Protein AF-A0A1S3DPJ1-F1 (afdb_monomer_lite)

Radius of gyration: 26.23 Å; chains: 1; bounding box: 70×21×69 Å

Foldseek 3Di:
DDDDPDPPVPDVPCPCLSDPDDPVVCVVVVVVHPDPPVVVVVVVVVVVVVVVVVVVVVVVVCVVVPVVVVVPDDD

pLDDT: mean 70.71, std 16.23, range [42.0, 97.62]

InterPro domains:
  IPR026686 UPF0708 protein C6orf162 [PF14937] (9-75)
  IPR026686 UPF0708 protein C6orf162 [PTHR14274] (8-74)

Sequence (75 aa):
MSKPEGESNVKPGDGIRSMKTSSFFKALNFELYATPNKTIMILGIGAITFCSAYIFYMRHKYQEMGYYASVDENE

Structure (mmCIF, N/CA/C/O backbone):
data_AF-A0A1S3DPJ1-F1
#
_entry.id   AF-A0A1S3DPJ1-F1
#
loop_
_atom_site.group_PDB
_atom_site.id
_atom_site.type_symbol
_atom_site.label_atom_id
_atom_site.label_alt_id
_atom_site.label_comp_id
_atom_site.label_asym_id
_atom_site.label_entity_id
_atom_site.label_seq_id
_atom_site.pdbx_PDB_ins_code
_atom_site.Cartn_x
_atom_site.Cartn_y
_atom_site.Cartn_z
_atom_site.occupancy
_atom_site.B_iso_or_equiv
_atom_site.auth_seq_id
_atom_site.auth_comp_id
_atom_site.auth_asym_id
_atom_site.auth_atom_id
_atom_site.pdbx_PDB_model_num
ATOM 1 N N . MET A 1 1 ? -36.252 -7.249 42.218 1.00 42.00 1 MET A N 1
ATOM 2 C CA . MET A 1 1 ? -35.175 -8.217 41.927 1.00 42.00 1 MET A CA 1
ATOM 3 C C . MET A 1 1 ? -34.232 -7.563 40.922 1.00 42.00 1 MET A C 1
ATOM 5 O O . MET A 1 1 ? -34.511 -7.575 39.732 1.00 42.00 1 MET A O 1
ATOM 9 N N . SER A 1 2 ? -33.211 -6.854 41.399 1.00 48.38 2 SER A N 1
ATOM 10 C CA . SER A 1 2 ? -32.249 -6.121 40.565 1.00 48.38 2 SER A CA 1
ATOM 11 C C . SER A 1 2 ? -31.270 -7.104 39.917 1.00 48.38 2 SER A C 1
ATOM 13 O O . SER A 1 2 ? -30.519 -7.782 40.617 1.00 48.38 2 SER A O 1
ATOM 15 N N . LYS A 1 3 ? -31.328 -7.216 38.584 1.00 47.81 3 LYS A N 1
ATOM 16 C CA . LYS A 1 3 ? -30.405 -8.022 37.769 1.00 47.81 3 LYS A CA 1
ATOM 17 C C . LYS A 1 3 ? -28.980 -7.471 37.961 1.00 47.81 3 LYS A C 1
ATOM 19 O O . LYS A 1 3 ? -28.822 -6.253 37.932 1.00 47.81 3 LYS A O 1
ATOM 24 N N . PRO A 1 4 ? -27.959 -8.315 38.196 1.00 48.22 4 PRO A N 1
ATOM 25 C CA . PRO A 1 4 ? -26.606 -7.830 38.423 1.00 48.22 4 PRO A CA 1
ATOM 26 C C . PRO A 1 4 ? -26.048 -7.198 37.144 1.00 48.22 4 PRO A C 1
ATOM 28 O O . PRO A 1 4 ? -26.058 -7.796 36.066 1.00 48.22 4 PRO A O 1
ATOM 31 N N . GLU A 1 5 ? -25.577 -5.965 37.289 1.00 52.50 5 GLU A N 1
ATOM 32 C CA . GLU A 1 5 ? -24.915 -5.165 36.263 1.00 52.50 5 GLU A CA 1
ATOM 33 C C . GLU A 1 5 ? -23.479 -5.685 36.099 1.00 52.50 5 GLU A C 1
ATOM 35 O O . GLU A 1 5 ? -22.567 -5.287 36.820 1.00 52.50 5 GLU A O 1
ATOM 40 N N . GLY A 1 6 ? -23.278 -6.656 35.209 1.00 52.25 6 GLY A N 1
ATOM 41 C CA . GLY A 1 6 ? -21.947 -7.235 34.993 1.00 52.25 6 GLY A CA 1
ATOM 42 C C . GLY A 1 6 ? -21.823 -8.206 33.824 1.00 52.25 6 GLY A C 1
ATOM 43 O O . GLY A 1 6 ? -20.779 -8.831 33.667 1.00 52.25 6 GLY A O 1
ATOM 44 N N . GLU A 1 7 ? -22.856 -8.349 32.994 1.00 48.06 7 GLU A N 1
ATOM 45 C CA . GLU A 1 7 ? -22.800 -9.200 31.805 1.00 48.06 7 GLU A CA 1
ATOM 46 C C . GLU A 1 7 ? -22.074 -8.438 30.685 1.00 48.06 7 GLU A C 1
ATOM 48 O O . GLU A 1 7 ? -22.682 -7.779 29.839 1.00 48.06 7 GLU A O 1
ATOM 53 N N . SER A 1 8 ? -20.739 -8.476 30.697 1.00 56.22 8 SER A N 1
ATOM 54 C CA . SER A 1 8 ? -19.957 -8.094 29.528 1.00 56.22 8 SER A CA 1
ATOM 55 C C . SER A 1 8 ? -20.317 -9.063 28.403 1.00 56.22 8 SER A C 1
ATOM 57 O O . SER A 1 8 ? -20.035 -10.258 28.461 1.00 56.22 8 SER A O 1
ATOM 59 N N . ASN A 1 9 ? -20.998 -8.544 27.382 1.00 57.16 9 ASN A N 1
ATOM 60 C CA . ASN A 1 9 ? -21.374 -9.253 26.161 1.00 57.16 9 ASN A CA 1
ATOM 61 C C . ASN A 1 9 ? -20.112 -9.563 25.330 1.00 57.16 9 ASN A C 1
ATOM 63 O O . ASN A 1 9 ? -19.924 -9.027 24.243 1.00 57.16 9 ASN A O 1
ATOM 67 N N . VAL A 1 10 ? -19.189 -10.357 25.877 1.00 57.03 10 VAL A N 1
ATOM 68 C CA . VAL A 1 10 ? -17.972 -10.788 25.191 1.00 57.03 10 VAL A CA 1
ATOM 69 C C . VAL A 1 10 ? -18.380 -11.931 24.279 1.00 57.03 10 VAL A C 1
ATOM 71 O O . VAL A 1 10 ? -18.609 -13.057 24.721 1.00 57.03 10 VAL A O 1
ATOM 74 N N . LYS A 1 11 ? -18.543 -11.630 22.992 1.00 64.56 11 LYS A N 1
ATOM 75 C CA . LYS A 1 11 ? -18.872 -12.652 21.999 1.00 64.56 11 LYS A CA 1
ATOM 76 C C . LYS A 1 11 ? -17.650 -13.561 21.802 1.00 64.56 11 LYS A C 1
ATOM 78 O O . LYS A 1 11 ? -16.532 -13.053 21.699 1.00 64.56 11 LYS A O 1
ATOM 83 N N . PRO A 1 12 ? -17.816 -14.891 21.720 1.00 49.94 12 PRO A N 1
ATOM 84 C CA . PRO A 1 12 ? -16.712 -15.783 21.376 1.00 49.94 12 PRO A CA 1
ATOM 85 C C . PRO A 1 12 ? -16.104 -15.349 20.033 1.00 49.94 12 PRO A C 1
ATOM 87 O O . PRO A 1 12 ? -16.805 -15.302 19.025 1.00 49.94 12 PRO A O 1
ATOM 90 N N . GLY A 1 13 ? -14.823 -14.964 20.037 1.00 60.78 13 GLY A N 1
ATOM 91 C CA . GLY A 1 13 ? -14.125 -14.371 18.884 1.00 60.78 13 GLY A CA 1
ATOM 92 C C . GLY A 1 13 ? -13.589 -12.953 19.114 1.00 60.78 13 GLY A C 1
ATOM 93 O O . GLY A 1 13 ? -12.768 -12.490 18.327 1.00 60.78 13 GLY A O 1
ATOM 94 N N . ASP A 1 14 ? -13.977 -12.287 20.208 1.00 62.97 14 ASP A N 1
ATOM 95 C CA . ASP A 1 14 ? -13.513 -10.926 20.530 1.00 62.97 14 ASP A CA 1
ATOM 96 C C . ASP A 1 14 ? -12.062 -10.856 21.048 1.00 62.97 14 ASP A C 1
ATOM 98 O O . ASP A 1 14 ? -11.493 -9.772 21.127 1.00 62.97 14 ASP A O 1
ATOM 102 N N . GLY A 1 15 ? -11.434 -11.990 21.385 1.00 66.56 15 GLY A N 1
ATOM 103 C CA . GLY A 1 15 ? -10.008 -12.095 21.730 1.00 66.56 15 GLY A CA 1
ATOM 104 C C . GLY A 1 15 ? -9.461 -10.977 22.639 1.00 66.56 15 GLY A C 1
ATOM 105 O O . GLY A 1 15 ? -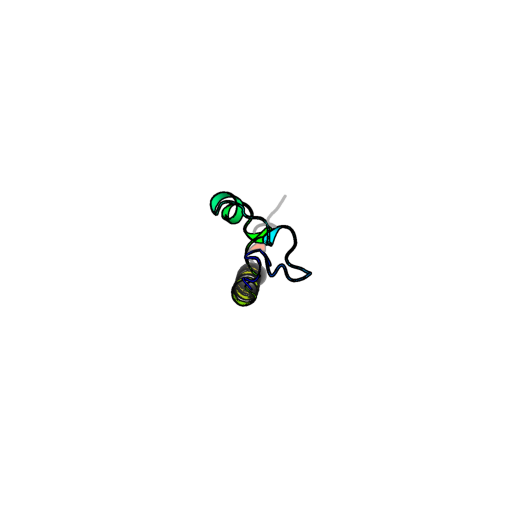10.142 -10.444 23.511 1.00 66.56 15 GLY A O 1
ATOM 106 N N . ILE A 1 16 ? -8.209 -10.579 22.407 1.00 65.81 16 ILE A N 1
ATOM 107 C CA . ILE A 1 16 ? -7.573 -9.422 23.066 1.00 65.81 16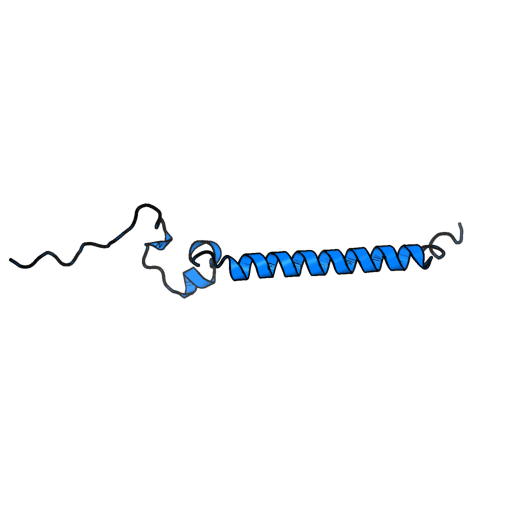 ILE A CA 1
ATOM 108 C C . ILE A 1 16 ? -8.204 -8.069 22.679 1.00 65.81 16 ILE A C 1
ATOM 110 O O . ILE A 1 16 ? -7.977 -7.080 23.372 1.00 65.81 16 ILE A O 1
ATOM 114 N N . ARG A 1 17 ? -9.054 -8.011 21.637 1.00 61.72 17 ARG A N 1
ATOM 115 C CA . ARG A 1 17 ? -9.832 -6.805 21.277 1.00 61.72 17 ARG A CA 1
ATOM 116 C C . ARG A 1 17 ? -10.853 -6.421 22.345 1.00 61.72 17 ARG A C 1
ATOM 118 O O . ARG A 1 17 ? -11.133 -5.231 22.490 1.00 61.72 17 ARG A O 1
ATOM 125 N N . SER A 1 18 ? -11.352 -7.394 23.110 1.00 64.00 18 SER A N 1
ATOM 126 C CA . SER A 1 18 ? -12.263 -7.173 24.240 1.00 64.00 18 SER A CA 1
ATOM 127 C C . SER A 1 18 ? -11.579 -6.545 25.466 1.00 64.00 18 SER A C 1
ATOM 129 O O . SER A 1 18 ? -12.277 -6.058 26.362 1.00 64.00 18 SER A O 1
ATOM 131 N N . MET A 1 19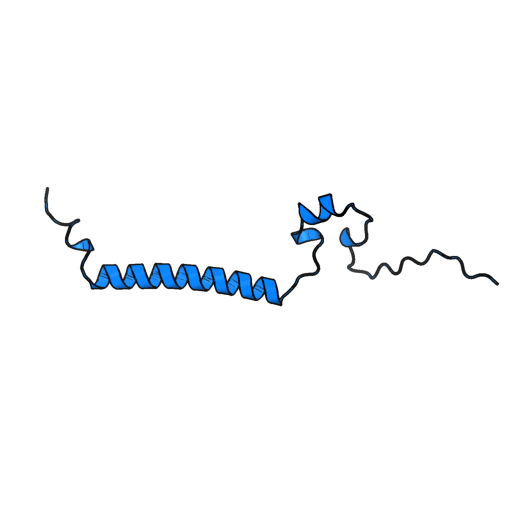 ? -10.242 -6.519 25.536 1.00 68.25 19 MET A N 1
ATOM 132 C CA . MET A 1 19 ? -9.531 -5.916 26.665 1.00 68.25 19 MET A CA 1
ATOM 133 C C . MET A 1 19 ? -9.586 -4.382 26.589 1.00 68.25 19 MET A C 1
ATOM 135 O O . MET A 1 19 ? -9.355 -3.773 25.540 1.00 68.25 19 MET A O 1
ATOM 139 N N . LYS A 1 20 ? -9.880 -3.729 27.723 1.00 64.06 20 LYS A N 1
ATOM 140 C CA . LYS A 1 20 ? -9.831 -2.263 27.853 1.00 64.06 20 LYS A CA 1
ATOM 141 C C . LYS A 1 20 ? -8.378 -1.783 27.745 1.00 64.06 20 LYS A C 1
ATOM 143 O O . LYS A 1 20 ? -7.676 -1.690 28.744 1.00 64.06 20 LYS A O 1
ATOM 148 N N . THR A 1 21 ? -7.931 -1.475 26.532 1.00 68.56 21 THR A N 1
ATOM 149 C CA . THR A 1 21 ? -6.631 -0.843 26.254 1.00 68.56 21 THR A CA 1
ATOM 150 C C . THR A 1 21 ? -6.815 0.616 25.826 1.00 68.56 21 THR A C 1
ATOM 152 O O . THR A 1 21 ? -7.828 0.967 25.214 1.00 68.56 21 THR A O 1
ATOM 155 N N . SER A 1 22 ? -5.849 1.484 26.155 1.00 75.50 22 SER A N 1
ATOM 156 C CA . SER A 1 22 ? -5.878 2.899 25.750 1.00 75.50 22 SER A CA 1
ATOM 157 C C . SER A 1 22 ? -5.755 3.061 24.234 1.00 75.50 22 SER A C 1
ATOM 159 O O . SER A 1 22 ? -5.011 2.328 23.581 1.00 75.50 22 SER A O 1
ATOM 161 N N . SER A 1 23 ? -6.421 4.080 23.682 1.00 67.25 23 SER A N 1
ATOM 162 C CA . SER A 1 23 ? -6.437 4.393 22.242 1.00 67.25 23 SER A CA 1
ATOM 163 C C . SER A 1 23 ? -5.042 4.547 21.627 1.00 67.25 23 SER A C 1
ATOM 165 O O . SER A 1 23 ? -4.854 4.220 20.461 1.00 67.25 23 SER A O 1
ATOM 167 N N . PHE A 1 24 ? -4.051 4.967 22.420 1.00 70.38 24 PHE A N 1
ATOM 168 C CA . PHE A 1 24 ? -2.653 5.045 21.993 1.00 70.38 24 PHE A CA 1
ATOM 169 C C . PHE A 1 24 ? -2.060 3.667 21.643 1.00 70.38 24 PHE A C 1
ATOM 171 O O . PHE A 1 24 ? -1.456 3.506 20.587 1.00 70.38 24 PHE A O 1
ATOM 178 N N . PHE A 1 25 ? -2.314 2.637 22.461 1.00 66.88 25 PHE A N 1
ATOM 179 C CA . PHE A 1 25 ? -1.855 1.268 22.184 1.00 66.88 25 PHE A CA 1
ATOM 180 C C . PHE A 1 25 ? -2.578 0.642 20.983 1.00 66.88 25 PHE A C 1
ATOM 182 O O . PHE A 1 25 ? -1.980 -0.128 20.236 1.00 66.88 25 PHE A O 1
ATOM 189 N N . LYS A 1 26 ? -3.845 1.010 20.754 1.00 69.06 26 LYS A N 1
ATOM 190 C CA . LYS A 1 26 ? -4.623 0.566 19.585 1.00 69.06 26 LYS A CA 1
ATOM 191 C C . LYS A 1 26 ? -4.166 1.225 18.280 1.00 69.06 26 LYS A C 1
ATOM 193 O O . LYS A 1 26 ? -4.260 0.598 17.234 1.00 69.06 26 LYS A O 1
ATOM 198 N N . ALA A 1 27 ? -3.672 2.462 18.332 1.00 68.31 27 ALA A N 1
ATOM 199 C CA . ALA A 1 27 ? -3.164 3.177 17.160 1.00 68.31 27 ALA A CA 1
ATOM 200 C C . ALA A 1 27 ? -1.798 2.647 16.702 1.00 68.31 27 ALA A C 1
ATOM 202 O O . ALA A 1 27 ? -1.566 2.498 15.506 1.00 68.31 27 ALA A O 1
ATOM 203 N N . LEU A 1 28 ? -0.917 2.316 17.651 1.00 70.62 28 LEU A N 1
ATOM 204 C CA . LEU A 1 28 ? 0.403 1.757 17.345 1.00 70.62 28 LEU A CA 1
ATOM 205 C C . LEU A 1 28 ? 0.337 0.325 16.801 1.00 70.62 28 LEU A C 1
ATOM 207 O O . LEU A 1 28 ? 1.210 -0.078 16.040 1.00 70.62 28 LEU A O 1
ATOM 211 N N . ASN A 1 29 ? -0.699 -0.436 17.160 1.00 67.19 29 ASN A N 1
ATOM 212 C CA . ASN A 1 29 ? -0.954 -1.769 16.619 1.00 67.19 29 ASN 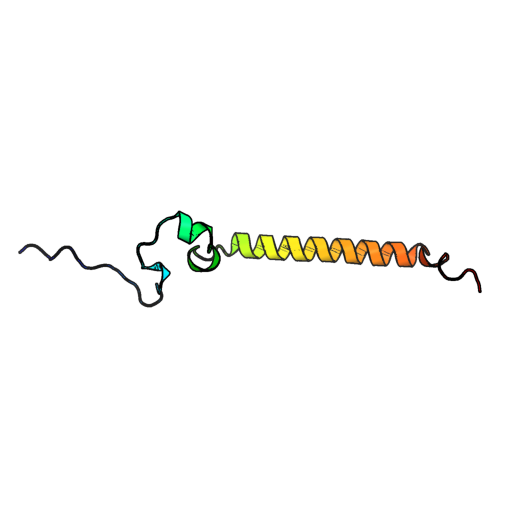A CA 1
ATOM 213 C C . ASN A 1 29 ? -2.376 -1.850 16.034 1.00 67.19 29 ASN A C 1
ATOM 215 O O . ASN A 1 29 ? -3.251 -2.573 16.519 1.00 67.19 29 ASN A O 1
ATOM 219 N N . PHE A 1 30 ? -2.609 -1.033 15.003 1.00 63.22 30 PHE A N 1
ATOM 220 C CA . PHE A 1 30 ? -3.911 -0.892 14.347 1.00 63.22 30 PHE A CA 1
ATOM 221 C C . PHE A 1 30 ? -4.418 -2.220 13.768 1.00 63.22 30 PHE A C 1
ATOM 223 O O . PHE A 1 30 ? -5.613 -2.491 13.793 1.00 63.22 30 PHE A O 1
ATOM 230 N N . GLU A 1 31 ? -3.514 -3.093 13.325 1.00 57.62 31 GLU A N 1
ATOM 231 C CA . GLU A 1 31 ? -3.832 -4.405 12.753 1.00 57.62 31 GLU A CA 1
ATOM 232 C C . GLU A 1 31 ? -4.551 -5.331 13.756 1.00 57.62 31 GLU A C 1
ATOM 234 O O . GLU A 1 31 ? -5.521 -6.013 13.414 1.00 57.62 31 GLU A O 1
ATOM 239 N N . LEU A 1 32 ? -4.168 -5.281 15.036 1.00 60.88 32 LEU A N 1
ATOM 240 C CA . LEU A 1 32 ? -4.733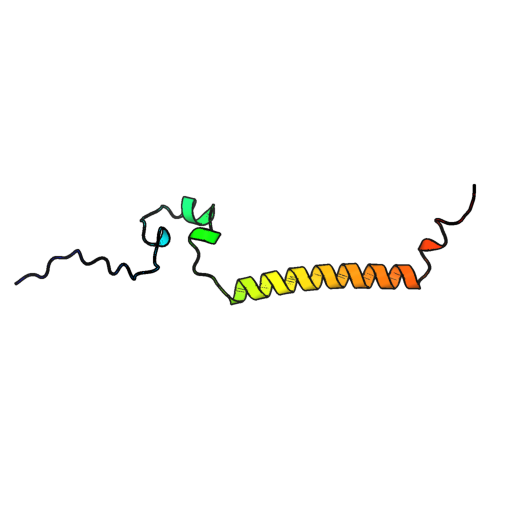 -6.143 16.077 1.00 60.88 32 LEU A CA 1
ATOM 241 C C . LEU A 1 32 ? -6.057 -5.615 16.643 1.00 60.88 32 LEU A C 1
ATOM 243 O O . LEU A 1 32 ? -6.874 -6.408 17.109 1.00 60.88 32 LEU A O 1
ATOM 247 N N . TYR A 1 33 ? -6.326 -4.305 16.555 1.00 54.97 33 TYR A N 1
ATOM 248 C CA . TYR A 1 33 ? -7.498 -3.672 17.185 1.00 54.97 33 TYR A CA 1
ATOM 249 C C . TYR A 1 33 ? -8.512 -3.028 16.234 1.00 54.97 33 TYR A C 1
ATOM 251 O O . TYR A 1 33 ? -9.655 -2.821 16.645 1.00 54.97 33 TYR A O 1
ATOM 259 N N . ALA A 1 34 ? -8.161 -2.738 14.982 1.00 63.56 34 ALA A N 1
ATOM 260 C CA . ALA A 1 34 ? -9.095 -2.148 14.032 1.00 63.56 34 ALA A CA 1
ATOM 261 C C . ALA A 1 34 ? -9.948 -3.225 13.365 1.00 63.56 34 ALA A C 1
ATOM 263 O O . ALA A 1 34 ? -9.438 -4.128 12.698 1.00 63.56 34 ALA A O 1
ATOM 264 N N . THR A 1 35 ? -11.269 -3.136 13.524 1.00 65.38 35 THR A N 1
ATOM 265 C CA . THR A 1 35 ? -12.230 -3.950 12.770 1.00 65.38 35 THR A CA 1
ATOM 266 C C . THR A 1 35 ? -11.830 -3.945 11.292 1.00 65.38 35 THR A C 1
ATOM 268 O O . THR A 1 35 ? -11.715 -2.853 10.732 1.00 65.38 35 THR A O 1
ATOM 271 N N . PRO A 1 36 ? -11.560 -5.113 10.669 1.00 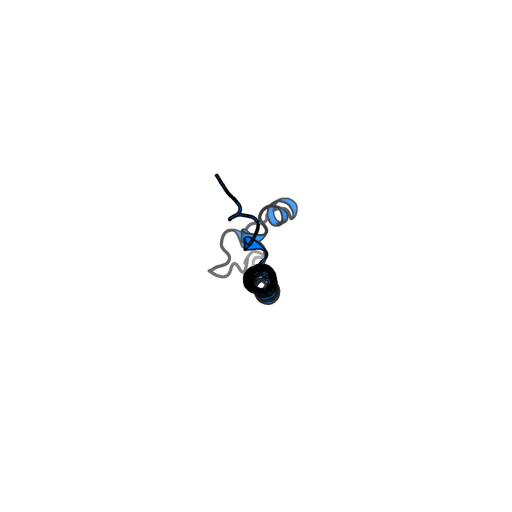64.12 36 PRO A N 1
ATOM 272 C CA . PRO A 1 36 ? -10.977 -5.161 9.333 1.00 64.12 36 PRO A CA 1
ATOM 273 C C . PRO A 1 36 ? -11.896 -4.439 8.346 1.00 64.12 36 PRO A C 1
ATOM 275 O O . PRO A 1 36 ? -12.956 -4.945 7.969 1.00 64.12 36 PRO A O 1
ATOM 278 N N . ASN A 1 37 ? -11.502 -3.228 7.948 1.00 74.56 37 ASN A N 1
ATOM 279 C CA . ASN A 1 37 ? -12.234 -2.443 6.970 1.00 74.56 37 ASN A CA 1
ATOM 280 C C . ASN A 1 37 ? -11.860 -2.962 5.582 1.00 74.56 37 ASN A C 1
ATOM 282 O O . ASN A 1 37 ? -10.870 -2.539 4.982 1.00 74.56 37 ASN A O 1
ATOM 286 N N . LYS A 1 38 ? -12.664 -3.913 5.092 1.00 77.56 38 LYS A N 1
ATOM 287 C CA . LYS A 1 38 ? -12.479 -4.558 3.785 1.00 77.56 38 LYS A CA 1
ATOM 288 C C . LYS A 1 38 ? -12.335 -3.538 2.652 1.00 77.56 38 LYS A C 1
ATOM 290 O O . LYS A 1 38 ? -11.549 -3.769 1.742 1.00 77.56 38 LYS A O 1
ATOM 295 N N . THR A 1 39 ? -13.027 -2.401 2.731 1.00 81.25 39 THR A N 1
ATOM 296 C CA . THR A 1 39 ? -12.948 -1.329 1.729 1.00 81.25 39 THR A CA 1
ATOM 297 C C . THR A 1 39 ? -11.546 -0.729 1.657 1.00 81.25 39 THR A C 1
ATOM 299 O O . THR A 1 39 ? -10.993 -0.582 0.572 1.00 81.25 39 THR A O 1
ATOM 302 N N . ILE A 1 40 ? -10.940 -0.434 2.811 1.00 84.00 40 ILE A N 1
ATOM 303 C CA . ILE A 1 40 ? -9.586 0.136 2.888 1.00 84.00 40 ILE A CA 1
ATOM 304 C C . ILE A 1 40 ? -8.541 -0.902 2.474 1.00 84.00 40 ILE A C 1
ATOM 306 O O . ILE A 1 40 ? -7.593 -0.567 1.772 1.00 84.00 40 ILE A O 1
ATOM 310 N N . MET A 1 41 ? -8.741 -2.169 2.845 1.00 85.25 41 MET A N 1
ATOM 311 C CA . MET A 1 41 ? -7.870 -3.271 2.433 1.00 85.25 41 MET A CA 1
ATOM 312 C C . MET A 1 41 ? -7.845 -3.437 0.906 1.00 85.25 41 MET A C 1
ATOM 314 O O . MET A 1 41 ? -6.772 -3.531 0.318 1.00 85.25 41 MET A O 1
ATOM 318 N N . ILE A 1 42 ? -9.012 -3.417 0.251 1.00 91.38 42 ILE A N 1
ATOM 319 C CA . ILE A 1 42 ? -9.113 -3.502 -1.214 1.00 91.38 42 ILE A CA 1
ATOM 320 C C . ILE A 1 42 ? -8.484 -2.273 -1.873 1.00 91.38 42 ILE A C 1
ATOM 322 O O . ILE A 1 42 ? -7.760 -2.420 -2.854 1.00 91.38 42 ILE A O 1
ATOM 326 N N . LEU A 1 43 ? -8.705 -1.074 -1.322 1.00 93.75 43 LEU A N 1
ATOM 327 C CA . LEU A 1 43 ? -8.061 0.145 -1.814 1.00 93.75 43 LEU A CA 1
ATOM 328 C C . LEU A 1 43 ? -6.534 0.072 -1.718 1.00 93.75 43 LEU A C 1
ATOM 330 O O . LEU A 1 43 ? -5.850 0.415 -2.677 1.00 93.75 43 LEU A O 1
ATOM 334 N N . GLY A 1 44 ? -6.004 -0.402 -0.588 1.00 91.25 44 GLY A N 1
ATOM 335 C CA . GLY A 1 44 ? -4.568 -0.584 -0.387 1.00 91.25 44 GLY A CA 1
ATOM 336 C C . GLY A 1 44 ? -3.968 -1.572 -1.387 1.00 91.25 44 GLY A C 1
ATOM 337 O O . GLY A 1 44 ? -2.967 -1.262 -2.028 1.00 91.25 44 GLY A O 1
ATOM 338 N N . ILE A 1 45 ? -4.620 -2.723 -1.589 1.00 95.44 45 ILE A N 1
ATOM 339 C CA . ILE A 1 45 ? -4.210 -3.707 -2.602 1.00 95.44 45 ILE A CA 1
ATOM 340 C C . ILE A 1 45 ? -4.256 -3.085 -4.001 1.00 95.44 45 ILE A C 1
ATOM 342 O O . ILE A 1 45 ? -3.281 -3.182 -4.739 1.00 95.44 45 ILE A O 1
ATOM 346 N N . GLY A 1 46 ? -5.344 -2.392 -4.346 1.00 97.56 46 GLY A N 1
ATOM 347 C CA . GLY A 1 46 ? -5.493 -1.725 -5.637 1.00 97.56 46 GLY A CA 1
ATOM 348 C C . GLY A 1 46 ? -4.399 -0.689 -5.896 1.00 97.56 46 GLY A C 1
ATOM 349 O O . GLY A 1 46 ? -3.837 -0.662 -6.986 1.00 97.56 46 GLY A O 1
ATOM 350 N N . ALA A 1 47 ? -4.041 0.109 -4.888 1.00 96.69 47 ALA A N 1
ATOM 351 C CA . ALA A 1 47 ? -2.959 1.083 -4.985 1.00 96.69 47 ALA A CA 1
ATOM 352 C C . ALA A 1 47 ? -1.598 0.409 -5.222 1.00 96.69 47 ALA A C 1
ATOM 354 O O . ALA A 1 47 ? -0.858 0.826 -6.111 1.00 96.69 47 ALA A O 1
ATOM 355 N N . ILE A 1 48 ? -1.286 -0.662 -4.482 1.00 97.12 48 ILE A N 1
ATOM 356 C CA . ILE A 1 48 ? -0.042 -1.425 -4.670 1.00 97.12 48 ILE A CA 1
ATOM 357 C C . ILE A 1 48 ? 0.004 -2.026 -6.078 1.00 97.12 48 ILE A C 1
ATOM 359 O O . ILE A 1 48 ? 0.987 -1.836 -6.794 1.00 97.12 48 ILE A O 1
ATOM 363 N N . THR A 1 49 ? -1.070 -2.692 -6.511 1.00 97.62 49 THR A N 1
ATOM 364 C CA . THR A 1 49 ? -1.167 -3.273 -7.854 1.00 97.62 49 THR A CA 1
ATOM 365 C C . THR A 1 49 ? -1.021 -2.211 -8.939 1.00 97.62 49 THR A C 1
ATOM 367 O O . THR A 1 49 ? -0.294 -2.433 -9.904 1.00 97.62 49 THR A O 1
ATOM 370 N N . PHE A 1 50 ? -1.654 -1.048 -8.779 1.00 97.50 50 PHE A N 1
ATOM 371 C CA . PHE A 1 50 ? -1.558 0.058 -9.728 1.00 97.50 50 PHE A CA 1
ATOM 372 C C . PHE A 1 50 ? -0.127 0.593 -9.844 1.00 97.50 50 PHE A C 1
ATOM 374 O O . PHE A 1 50 ? 0.387 0.736 -10.952 1.00 97.50 50 PHE A O 1
ATOM 381 N N . CYS A 1 51 ? 0.549 0.822 -8.716 1.00 97.00 51 CYS A N 1
ATOM 382 C CA . CYS A 1 51 ? 1.946 1.251 -8.703 1.00 97.00 51 CYS A CA 1
ATOM 383 C C . CYS A 1 51 ? 2.859 0.228 -9.395 1.00 97.00 51 CYS A C 1
ATOM 385 O O . CYS A 1 51 ? 3.659 0.597 -10.256 1.00 97.00 51 CYS A O 1
ATOM 387 N N . SER A 1 52 ? 2.722 -1.061 -9.070 1.00 97.38 52 SER A N 1
ATOM 388 C CA . SER A 1 52 ? 3.503 -2.126 -9.710 1.00 97.38 52 SER A CA 1
ATOM 389 C C . SER A 1 52 ? 3.225 -2.225 -11.211 1.00 97.38 52 SER A C 1
ATOM 391 O O . SER A 1 52 ? 4.164 -2.347 -11.997 1.00 97.38 52 SER A O 1
ATOM 393 N N . ALA A 1 53 ? 1.959 -2.121 -11.621 1.00 96.62 53 ALA A N 1
ATOM 394 C CA . ALA A 1 53 ? 1.566 -2.134 -13.026 1.00 96.62 53 ALA A CA 1
ATOM 395 C C . ALA A 1 53 ? 2.156 -0.942 -13.790 1.00 96.62 53 ALA A C 1
ATOM 397 O O . ALA A 1 53 ? 2.665 -1.119 -14.894 1.00 96.62 53 ALA A O 1
ATOM 398 N N . TYR A 1 54 ? 2.154 0.254 -13.195 1.00 95.44 54 TYR A N 1
ATOM 399 C CA . TYR A 1 54 ? 2.748 1.442 -13.805 1.00 95.44 54 TYR A CA 1
ATOM 400 C C . TYR A 1 54 ? 4.263 1.295 -13.992 1.00 95.44 54 TYR A C 1
ATOM 402 O O . TYR A 1 54 ? 4.780 1.574 -15.073 1.00 95.44 54 TYR A O 1
ATOM 410 N N . ILE A 1 55 ? 4.974 0.792 -12.978 1.00 95.12 55 ILE A N 1
ATOM 411 C CA . ILE A 1 55 ? 6.418 0.525 -13.072 1.00 95.12 55 ILE A CA 1
ATOM 412 C C . ILE A 1 55 ? 6.705 -0.507 -14.169 1.00 95.12 55 ILE A C 1
ATOM 414 O O . ILE A 1 55 ? 7.605 -0.306 -14.985 1.00 95.12 55 ILE A O 1
ATOM 418 N N . PHE A 1 56 ? 5.931 -1.593 -14.218 1.00 93.38 56 PHE A N 1
ATOM 419 C CA . PHE A 1 56 ? 6.073 -2.625 -15.243 1.00 93.38 56 PHE A CA 1
ATOM 420 C C . PHE A 1 56 ? 5.812 -2.077 -16.652 1.00 93.38 56 PHE A C 1
ATOM 422 O O . PHE A 1 56 ? 6.606 -2.319 -17.558 1.00 93.38 56 PHE A O 1
ATOM 429 N N . TYR A 1 57 ? 4.750 -1.287 -16.828 1.00 93.56 57 TYR A N 1
ATOM 430 C CA . TYR A 1 57 ? 4.429 -0.631 -18.095 1.00 93.56 57 TYR A CA 1
ATOM 431 C C . TYR A 1 57 ? 5.556 0.292 -18.554 1.00 93.56 57 TYR A C 1
ATOM 433 O O . TYR A 1 57 ? 5.988 0.216 -19.702 1.00 93.56 57 TYR A O 1
ATOM 441 N N . MET A 1 58 ? 6.072 1.129 -17.651 1.00 89.62 58 MET A N 1
ATOM 442 C CA . MET A 1 58 ? 7.186 2.017 -17.966 1.00 89.62 58 MET A CA 1
ATOM 443 C C . MET A 1 58 ? 8.415 1.208 -18.373 1.00 89.62 58 MET A C 1
ATOM 445 O O . MET A 1 58 ? 9.012 1.495 -19.405 1.00 89.62 58 MET A O 1
ATOM 449 N N . ARG A 1 59 ? 8.748 0.143 -17.635 1.00 86.94 59 ARG A N 1
ATOM 450 C CA . ARG A 1 59 ? 9.854 -0.753 -17.988 1.00 86.94 59 ARG A CA 1
ATOM 451 C C . ARG A 1 59 ? 9.678 -1.365 -19.381 1.00 86.94 59 ARG A C 1
ATOM 453 O O . ARG A 1 59 ? 10.618 -1.308 -20.166 1.00 86.94 59 ARG A O 1
ATOM 460 N N . HIS A 1 60 ? 8.498 -1.897 -19.699 1.00 86.00 60 HIS A N 1
ATOM 461 C CA . HIS A 1 60 ? 8.209 -2.459 -21.022 1.00 86.00 60 HIS A CA 1
ATOM 462 C C . HIS A 1 60 ? 8.357 -1.401 -22.121 1.00 86.00 60 HIS A C 1
ATOM 464 O O . HIS A 1 60 ? 9.043 -1.616 -23.115 1.00 86.00 60 HIS A O 1
ATOM 470 N N . LYS A 1 61 ? 7.780 -0.215 -21.906 1.00 83.50 61 LYS A N 1
ATOM 471 C CA . LYS A 1 61 ? 7.841 0.895 -22.858 1.00 83.50 61 LYS A CA 1
ATOM 472 C C . LYS A 1 61 ? 9.280 1.360 -23.113 1.00 83.50 61 LYS A C 1
ATOM 474 O O . LYS A 1 61 ? 9.651 1.589 -24.257 1.00 83.50 61 LYS A O 1
ATOM 479 N N . TYR A 1 62 ? 10.106 1.497 -22.075 1.00 75.06 62 TYR A N 1
ATOM 480 C CA . TYR A 1 62 ? 11.511 1.901 -22.234 1.00 75.06 62 TYR A CA 1
ATOM 481 C C . TYR A 1 62 ? 12.383 0.817 -22.880 1.00 75.06 62 TYR A C 1
ATOM 483 O O . TYR A 1 62 ? 13.335 1.157 -23.581 1.00 75.06 62 TYR A O 1
ATOM 491 N N . GLN A 1 63 ? 12.059 -0.466 -22.684 1.00 70.75 63 GLN A N 1
ATOM 492 C CA . GLN A 1 63 ? 12.710 -1.564 -23.403 1.00 70.75 63 GLN A CA 1
ATOM 493 C C . GLN A 1 63 ? 12.382 -1.536 -24.901 1.00 70.75 63 GLN A C 1
ATOM 495 O O . GLN A 1 63 ? 13.284 -1.673 -25.720 1.00 70.75 63 GLN A O 1
ATOM 500 N N . GLU A 1 64 ? 11.121 -1.294 -25.260 1.00 68.88 64 GLU A N 1
ATOM 501 C CA . GLU A 1 64 ? 10.671 -1.236 -26.657 1.00 68.88 64 GLU A CA 1
ATOM 502 C C . GLU A 1 64 ? 11.222 -0.011 -27.408 1.00 68.88 64 GLU A C 1
ATOM 504 O O . GLU A 1 64 ? 11.575 -0.101 -28.579 1.00 68.88 64 GLU A O 1
ATOM 509 N N . MET A 1 65 ? 11.383 1.123 -26.716 1.00 68.12 65 MET A N 1
ATOM 510 C CA . MET A 1 65 ? 11.997 2.341 -27.270 1.00 68.12 65 MET A CA 1
ATOM 511 C C . MET A 1 65 ? 13.535 2.276 -27.365 1.00 68.12 65 MET A C 1
ATOM 513 O O . MET A 1 65 ? 14.166 3.286 -27.671 1.00 68.12 65 MET A O 1
ATOM 517 N N . GLY A 1 66 ? 14.153 1.118 -27.102 1.00 60.59 66 GLY A N 1
ATOM 518 C CA . GLY A 1 66 ? 15.575 0.893 -27.369 1.00 60.59 66 GLY A CA 1
ATOM 519 C C . GLY A 1 66 ? 16.543 1.591 -26.410 1.00 60.59 66 GLY A C 1
ATOM 520 O O . GLY A 1 66 ? 17.715 1.721 -26.735 1.00 60.59 66 GLY A O 1
ATOM 521 N N . TYR A 1 67 ? 16.115 2.005 -25.209 1.00 55.53 67 TYR A N 1
ATOM 522 C CA . TYR A 1 67 ? 16.997 2.691 -24.242 1.00 55.53 67 TYR A CA 1
ATOM 523 C C . TYR A 1 67 ? 18.099 1.783 -23.643 1.00 55.53 67 TYR A C 1
ATOM 525 O O . TYR A 1 67 ? 18.929 2.249 -22.870 1.00 55.53 67 TYR A O 1
ATOM 533 N N . TYR A 1 68 ? 18.117 0.493 -24.009 1.00 54.09 68 TYR A N 1
ATOM 534 C CA . TYR A 1 68 ? 19.226 -0.442 -23.771 1.00 54.09 68 TYR A CA 1
ATOM 535 C C . TYR A 1 68 ? 20.290 -0.435 -24.882 1.00 54.09 68 TYR A C 1
ATOM 537 O O . TYR A 1 68 ? 21.310 -1.097 -24.724 1.00 54.09 68 TYR A O 1
ATOM 545 N N . ALA A 1 69 ? 20.105 0.331 -25.964 1.00 53.97 69 ALA A N 1
ATOM 546 C CA . ALA A 1 69 ? 21.111 0.481 -27.017 1.00 53.97 69 ALA A CA 1
ATOM 547 C C . ALA A 1 69 ? 22.414 1.145 -26.527 1.00 53.97 69 ALA A C 1
ATOM 549 O O . ALA A 1 69 ? 23.420 1.055 -27.208 1.00 53.97 69 ALA A O 1
ATOM 550 N N . SER A 1 70 ? 22.427 1.765 -25.341 1.00 58.34 70 SER A N 1
ATOM 551 C CA . SER A 1 70 ? 23.604 2.439 -24.775 1.00 58.34 70 SER A CA 1
ATOM 552 C C . SER A 1 70 ? 24.307 1.677 -23.639 1.00 58.34 70 SER A C 1
ATOM 554 O O . SER A 1 70 ? 25.146 2.251 -22.949 1.00 58.34 70 SER A O 1
ATOM 556 N N . VAL A 1 71 ? 24.000 0.388 -23.434 1.00 57.38 71 VAL A N 1
ATOM 557 C CA . VAL A 1 71 ? 24.823 -0.519 -22.594 1.00 57.38 71 VAL A CA 1
ATOM 558 C C . VAL A 1 71 ? 25.526 -1.587 -23.446 1.00 57.38 71 VAL A C 1
ATOM 560 O O . VAL A 1 71 ? 26.146 -2.496 -22.908 1.00 57.38 71 VAL A O 1
ATOM 563 N N . ASP A 1 72 ? 25.484 -1.454 -24.773 1.00 58.47 72 ASP A N 1
ATOM 564 C CA . ASP A 1 72 ? 26.229 -2.319 -25.694 1.00 58.47 72 ASP A CA 1
ATOM 565 C C . ASP A 1 72 ? 27.036 -1.490 -26.703 1.00 58.47 72 ASP A C 1
ATOM 567 O O . ASP A 1 72 ? 26.972 -1.674 -27.915 1.00 58.47 72 ASP A O 1
ATOM 571 N N . GLU A 1 73 ? 27.799 -0.532 -26.173 1.00 57.97 73 GLU A N 1
ATOM 572 C CA . GLU A 1 73 ? 28.864 0.143 -26.912 1.00 57.97 73 GLU A CA 1
ATOM 573 C C . GLU A 1 73 ? 30.191 0.018 -26.144 1.00 57.97 73 GLU A C 1
ATOM 575 O O . GLU A 1 73 ? 30.666 0.966 -25.527 1.00 57.97 73 GLU A O 1
ATOM 580 N N . ASN A 1 74 ? 30.778 -1.175 -26.288 1.00 52.53 74 ASN A N 1
ATOM 581 C CA . ASN A 1 74 ? 32.214 -1.481 -26.344 1.00 52.53 74 ASN A CA 1
ATOM 582 C C . ASN A 1 74 ? 33.041 -1.647 -25.049 1.00 52.53 74 ASN A C 1
ATOM 584 O O . ASN A 1 74 ? 33.002 -0.855 -24.110 1.00 52.53 74 ASN A O 1
ATOM 588 N N . GLU A 1 75 ? 33.809 -2.740 -25.110 1.00 44.09 75 GLU A N 1
ATOM 589 C CA . GLU A 1 75 ? 35.147 -3.020 -24.564 1.00 44.09 75 GLU A CA 1
ATOM 590 C C . GLU A 1 75 ? 36.087 -1.806 -24.441 1.00 44.09 75 GLU A C 1
ATOM 592 O O . GLU A 1 75 ? 36.067 -0.931 -25.339 1.00 44.09 75 GLU A O 1
#

Secondary structure (DSSP, 8-state):
----S------TT-GGGGS---HHHHHHTHHHHS---HHHHHHHHHHHHHHHHHHHHHHHHHHHTTTTTTS-S--

Organism: Diaphorina citri (NCBI:txid121845)